Protein AF-A0A1X2G7Y9-F1 (afdb_monomer_lite)

Secondary structure (DSSP, 8-state):
--------------PPP------------SSSPPPPPPHHHHHHHHHHHHTT--HHHHHHTSTT--HHHHHHHHHIIIIIT-----

Sequence (86 aa):
VADILNPSFAPNMLSPPLSPKMDDDKMLHQGKPRSRFSEFEDAIICEGVANGLTWGQISSKLPHRKRATCFNRYRTLQGIRKSRKR

Organism: NCBI:txid101127

InterPro domains:
  IPR001005 SANT/Myb domain [cd00167] (36-77)
  IPR009057 Homedomain-like superfamily [SSF46689] (27-77)

pLDDT: mean 72.85, std 18.85, range [41.94, 95.81]

Structure (mmCIF, N/CA/C/O backbone):
data_AF-A0A1X2G7Y9-F1
#
_entry.id   AF-A0A1X2G7Y9-F1
#
loop_
_atom_site.group_PDB
_atom_site.id
_atom_site.type_symbol
_atom_site.label_atom_id
_atom_site.label_alt_id
_atom_site.label_comp_id
_atom_site.label_asym_id
_atom_site.label_entity_id
_atom_site.label_seq_id
_atom_site.pdbx_PDB_ins_code
_atom_site.Cartn_x
_atom_site.Cartn_y
_atom_site.Cartn_z
_atom_site.occupancy
_atom_site.B_iso_or_equiv
_atom_site.auth_seq_id
_atom_site.auth_comp_id
_atom_site.auth_asym_id
_atom_site.auth_atom_id
_atom_site.pdbx_PDB_model_num
ATOM 1 N N . VAL A 1 1 ? 50.121 -50.391 37.324 1.00 46.44 1 VAL A N 1
ATOM 2 C CA . VAL A 1 1 ? 49.946 -49.462 36.185 1.00 46.44 1 VAL A CA 1
ATOM 3 C C . VAL A 1 1 ? 49.704 -50.322 34.958 1.00 46.44 1 VAL A C 1
ATOM 5 O O . VAL A 1 1 ? 50.450 -51.271 34.775 1.00 46.44 1 VAL A O 1
ATOM 8 N N . ALA A 1 2 ? 48.564 -50.140 34.292 1.00 41.94 2 ALA A N 1
ATOM 9 C CA . ALA A 1 2 ? 48.001 -51.111 33.354 1.00 41.94 2 ALA A CA 1
ATOM 10 C C . ALA A 1 2 ? 48.691 -51.103 31.979 1.00 41.94 2 ALA A C 1
ATOM 12 O O . ALA A 1 2 ? 49.241 -50.093 31.548 1.00 41.94 2 ALA A O 1
ATOM 13 N N . ASP A 1 3 ? 48.630 -52.280 31.371 1.00 48.47 3 ASP A N 1
ATOM 14 C CA . ASP A 1 3 ? 49.201 -52.768 30.121 1.00 48.47 3 ASP A CA 1
ATOM 15 C C . ASP A 1 3 ? 48.490 -52.205 28.862 1.00 48.47 3 ASP A C 1
ATOM 17 O O . ASP A 1 3 ? 47.429 -51.591 28.967 1.00 48.47 3 ASP A O 1
ATOM 21 N N . ILE A 1 4 ? 49.037 -52.543 27.687 1.00 60.34 4 ILE A N 1
ATOM 22 C CA . ILE A 1 4 ? 48.430 -52.517 26.340 1.00 60.34 4 ILE A CA 1
ATOM 23 C C . ILE A 1 4 ? 48.744 -51.286 25.469 1.00 60.34 4 ILE A C 1
ATOM 25 O O . ILE A 1 4 ? 47.981 -50.331 25.318 1.00 60.34 4 ILE A O 1
ATOM 29 N N . LEU A 1 5 ? 49.886 -51.410 24.782 1.00 53.81 5 LEU A N 1
ATOM 30 C CA . LEU A 1 5 ? 50.096 -50.925 23.417 1.00 53.81 5 LEU A CA 1
ATOM 31 C C . LEU A 1 5 ? 48.902 -51.321 22.532 1.00 53.81 5 LEU A C 1
ATOM 33 O O . LEU A 1 5 ? 48.580 -52.501 22.432 1.00 53.81 5 LEU A O 1
ATOM 37 N N . ASN A 1 6 ? 48.284 -50.351 21.858 1.00 62.25 6 ASN A N 1
ATOM 38 C CA . ASN A 1 6 ? 47.208 -50.578 20.894 1.00 62.25 6 ASN A CA 1
ATOM 39 C C . ASN A 1 6 ? 47.759 -50.501 19.455 1.00 62.25 6 ASN A C 1
ATOM 41 O O . ASN A 1 6 ? 48.071 -49.394 19.003 1.00 62.25 6 ASN A O 1
ATOM 45 N N . PRO A 1 7 ? 47.898 -51.624 18.722 1.00 52.50 7 PRO A N 1
ATOM 46 C CA . PRO A 1 7 ? 48.265 -51.605 17.319 1.00 52.50 7 PRO A CA 1
ATOM 47 C C . PRO A 1 7 ? 47.045 -51.777 16.398 1.00 52.50 7 PRO A C 1
ATOM 49 O O . PRO A 1 7 ? 46.336 -52.774 16.458 1.00 52.50 7 PRO A O 1
ATOM 52 N N . SER A 1 8 ? 46.962 -50.864 15.428 1.00 50.66 8 SER A N 1
ATOM 53 C CA . SER A 1 8 ? 46.561 -51.109 14.034 1.00 50.66 8 SER A CA 1
ATOM 54 C C . SER A 1 8 ? 45.081 -51.357 13.671 1.00 50.66 8 SER A C 1
ATOM 56 O O . SER A 1 8 ? 44.282 -51.888 14.429 1.00 50.66 8 SER A O 1
ATOM 58 N N . PHE A 1 9 ? 44.822 -51.044 12.394 1.00 57.41 9 PHE A N 1
ATOM 59 C CA . PHE A 1 9 ? 43.684 -51.357 11.516 1.00 57.41 9 PHE A CA 1
ATOM 60 C C . PHE A 1 9 ? 42.591 -50.281 11.337 1.00 57.41 9 PHE A C 1
ATOM 62 O O . PHE A 1 9 ? 41.712 -50.066 12.160 1.00 57.41 9 PHE A O 1
ATOM 69 N N . ALA A 1 10 ? 42.686 -49.620 10.175 1.00 53.47 10 ALA A N 1
ATOM 70 C CA . ALA A 1 10 ? 41.750 -48.667 9.568 1.00 53.47 10 ALA A CA 1
ATOM 71 C C . ALA A 1 10 ? 40.374 -49.311 9.222 1.00 53.47 10 ALA A C 1
ATOM 73 O O . ALA A 1 10 ? 40.261 -50.534 9.307 1.00 53.47 10 ALA A O 1
ATOM 74 N N . PRO A 1 11 ? 39.338 -48.550 8.785 1.00 50.78 11 PRO A N 1
ATOM 75 C CA . PRO A 1 11 ? 39.324 -48.039 7.409 1.00 50.78 11 PRO A CA 1
ATOM 76 C C . PRO A 1 11 ? 38.719 -46.634 7.196 1.00 50.78 11 PRO A C 1
ATOM 78 O O . PRO A 1 11 ? 37.803 -46.171 7.865 1.00 50.78 11 PRO A O 1
ATOM 81 N N . ASN A 1 12 ? 39.281 -45.996 6.174 1.00 57.50 12 ASN A N 1
ATOM 82 C CA . ASN A 1 12 ? 38.674 -45.144 5.153 1.00 57.50 12 ASN A CA 1
ATOM 83 C C . ASN A 1 12 ? 37.127 -45.029 5.107 1.00 57.50 12 ASN A C 1
ATOM 85 O O . ASN A 1 12 ? 36.430 -46.036 5.061 1.00 57.50 12 ASN A O 1
ATOM 89 N N . MET A 1 13 ? 36.679 -43.792 4.846 1.00 56.59 13 MET A N 1
ATOM 90 C CA . MET A 1 13 ? 35.481 -43.402 4.075 1.00 56.59 13 MET A CA 1
ATOM 91 C C . MET A 1 13 ? 34.106 -43.728 4.661 1.00 56.59 13 MET A C 1
ATOM 93 O O . MET A 1 13 ? 33.697 -44.876 4.672 1.00 56.59 13 MET A O 1
ATOM 97 N N . LEU A 1 14 ? 33.328 -42.682 4.959 1.00 55.00 14 LEU A N 1
ATOM 98 C CA . LEU A 1 14 ? 32.020 -42.427 4.331 1.00 55.00 14 LEU A CA 1
ATOM 99 C C . LEU A 1 14 ? 31.457 -41.111 4.888 1.00 55.00 14 LEU A C 1
ATOM 101 O O . LEU A 1 14 ? 30.943 -41.031 6.000 1.00 55.00 14 LEU A O 1
ATOM 105 N N . SER A 1 15 ? 31.602 -40.054 4.093 1.00 59.41 15 SER A N 1
ATOM 106 C CA . SER A 1 15 ? 30.905 -38.778 4.248 1.00 59.41 15 SER A CA 1
ATOM 107 C C . SER A 1 15 ? 29.392 -39.009 4.388 1.00 59.41 15 SER A C 1
ATOM 109 O O . SER A 1 15 ? 28.861 -39.858 3.667 1.00 59.41 15 SER A O 1
ATOM 111 N N . PRO A 1 16 ? 28.658 -38.243 5.214 1.00 68.12 16 PRO A N 1
ATOM 112 C CA . PRO A 1 16 ? 27.201 -38.242 5.145 1.00 68.12 16 PRO A CA 1
ATOM 113 C C . PRO A 1 16 ? 26.749 -37.760 3.755 1.00 68.12 16 PRO A C 1
ATOM 115 O O . PRO A 1 16 ? 27.175 -36.680 3.328 1.00 68.12 16 PRO A O 1
ATOM 118 N N . PRO A 1 17 ? 25.910 -38.517 3.028 1.00 59.88 17 PRO A N 1
ATOM 119 C CA . PRO A 1 17 ? 25.311 -38.046 1.796 1.00 59.88 17 PRO A CA 1
ATOM 120 C C . PRO A 1 17 ? 24.007 -37.280 2.075 1.00 59.88 17 PRO A C 1
ATOM 122 O O . PRO A 1 17 ? 23.351 -37.463 3.097 1.00 59.88 17 PRO A O 1
ATOM 125 N N . LEU A 1 18 ? 23.625 -36.494 1.067 1.00 48.72 18 LEU A N 1
ATOM 126 C CA . LEU A 1 18 ? 22.338 -35.830 0.830 1.00 48.72 18 LEU A CA 1
ATOM 127 C C . LEU A 1 18 ? 22.074 -34.481 1.524 1.00 48.72 18 LEU A C 1
ATOM 129 O O . LEU A 1 18 ? 21.571 -34.358 2.635 1.00 48.72 18 LEU A O 1
ATOM 133 N N . 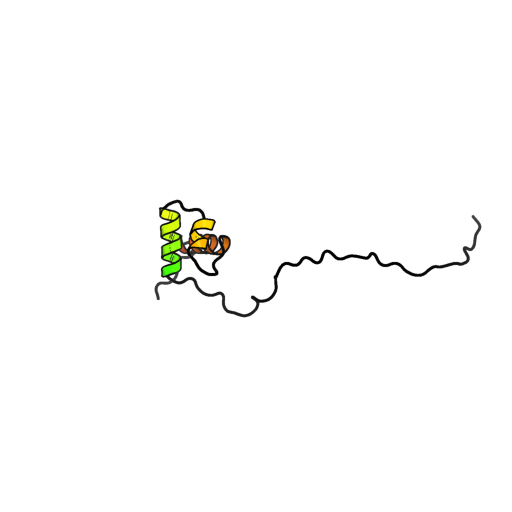SER A 1 19 ? 22.320 -33.454 0.710 1.00 56.62 19 SER A N 1
ATOM 134 C CA . SER A 1 19 ? 21.600 -32.186 0.615 1.00 56.62 19 SER A CA 1
ATOM 135 C C . SER A 1 19 ? 20.150 -32.207 1.125 1.00 56.62 19 SER A C 1
ATOM 137 O O . SER A 1 19 ? 19.362 -33.051 0.704 1.00 56.62 19 SER A O 1
ATOM 139 N N . PRO A 1 20 ? 19.720 -31.100 1.743 1.00 60.22 20 PRO A N 1
ATOM 140 C CA . PRO A 1 20 ? 18.546 -30.400 1.250 1.00 60.22 20 PRO A CA 1
ATOM 141 C C . PRO A 1 20 ? 19.013 -29.426 0.172 1.00 60.22 20 PRO A C 1
ATOM 143 O O . PRO A 1 20 ? 19.646 -28.411 0.463 1.00 60.22 20 PRO A O 1
ATOM 146 N N . LYS A 1 21 ? 18.726 -29.741 -1.095 1.00 54.19 21 LYS A N 1
ATOM 147 C CA . LYS A 1 21 ? 18.609 -28.694 -2.105 1.00 54.19 21 LYS A CA 1
ATOM 148 C C . LYS A 1 21 ? 17.395 -27.879 -1.676 1.00 54.19 21 LYS A C 1
ATOM 150 O O . LYS A 1 21 ? 16.262 -28.274 -1.919 1.00 54.19 21 LYS A O 1
ATOM 155 N N . MET A 1 22 ? 17.626 -26.811 -0.921 1.00 52.97 22 MET A N 1
ATOM 156 C CA . MET A 1 22 ? 16.630 -25.759 -0.830 1.00 52.97 22 MET A CA 1
ATOM 157 C C . MET A 1 22 ? 16.725 -24.979 -2.132 1.00 52.97 22 MET A C 1
ATOM 159 O O . MET A 1 22 ? 17.506 -24.040 -2.266 1.00 52.97 22 MET A O 1
ATOM 163 N N . ASP A 1 23 ? 15.964 -25.453 -3.111 1.00 54.41 23 ASP A N 1
ATOM 164 C CA . ASP A 1 23 ? 15.464 -24.648 -4.208 1.00 54.41 23 ASP A CA 1
ATOM 165 C C . ASP A 1 23 ? 14.606 -23.524 -3.610 1.00 54.41 23 ASP A C 1
ATOM 167 O O . ASP A 1 23 ? 13.425 -23.710 -3.339 1.00 54.41 23 ASP A O 1
ATOM 171 N N . ASP A 1 24 ? 15.204 -22.364 -3.346 1.00 54.34 24 ASP A N 1
ATOM 172 C CA . ASP A 1 24 ? 14.457 -21.107 -3.261 1.00 54.34 24 ASP A CA 1
ATOM 173 C C . ASP A 1 24 ? 15.382 -19.951 -3.663 1.00 54.34 24 ASP A C 1
ATOM 175 O O . ASP A 1 24 ? 16.133 -19.403 -2.857 1.00 54.34 24 ASP A O 1
ATOM 179 N N . ASP A 1 25 ? 15.414 -19.702 -4.973 1.00 51.97 25 ASP A N 1
ATOM 180 C CA . ASP A 1 25 ? 15.534 -18.423 -5.694 1.00 51.97 25 ASP A CA 1
ATOM 181 C C . ASP A 1 25 ? 15.931 -17.157 -4.894 1.00 51.97 25 ASP A C 1
ATOM 183 O O . ASP A 1 25 ? 15.290 -16.106 -4.950 1.00 51.97 25 ASP A O 1
ATOM 187 N N . LYS A 1 26 ? 17.023 -17.206 -4.127 1.00 50.75 26 LYS A N 1
ATOM 188 C CA . LYS A 1 26 ? 17.522 -16.057 -3.357 1.00 50.75 26 LYS A CA 1
ATOM 189 C C . LYS A 1 26 ? 18.793 -15.470 -3.957 1.00 50.75 26 LYS A C 1
ATOM 191 O O . LYS A 1 26 ? 19.708 -15.079 -3.236 1.00 50.75 26 LYS A O 1
ATOM 196 N N . MET A 1 27 ? 18.851 -15.363 -5.281 1.00 55.72 27 MET A N 1
ATOM 197 C CA . MET A 1 27 ? 19.911 -14.637 -5.977 1.00 55.72 27 MET A CA 1
ATOM 198 C C . MET A 1 27 ? 19.338 -13.485 -6.807 1.00 55.72 27 MET A C 1
ATOM 200 O O . MET A 1 27 ? 18.358 -13.640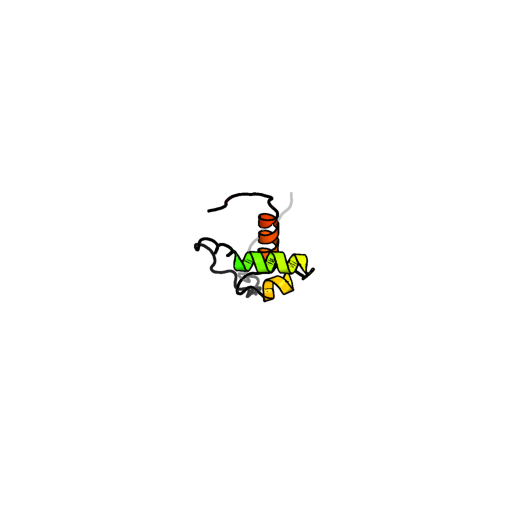 -7.517 1.00 55.72 27 MET A O 1
ATOM 204 N N . LEU A 1 28 ? 20.024 -12.336 -6.731 1.00 52.69 28 LEU A N 1
ATOM 205 C CA . LEU A 1 28 ? 19.908 -11.139 -7.587 1.00 52.69 28 LEU A CA 1
ATOM 206 C C . LEU A 1 28 ? 18.995 -9.984 -7.151 1.00 52.69 28 LEU A C 1
ATOM 208 O O . LEU A 1 28 ? 18.235 -9.462 -7.956 1.00 52.69 28 LEU A O 1
ATOM 212 N N . HIS A 1 29 ? 19.205 -9.417 -5.958 1.00 54.97 29 HIS A N 1
ATOM 213 C CA . HIS A 1 29 ? 18.923 -7.978 -5.764 1.00 54.97 29 HIS A CA 1
ATOM 214 C C . HIS A 1 29 ? 20.023 -7.240 -4.982 1.00 54.97 29 HIS A C 1
ATOM 216 O O . HIS A 1 29 ? 19.748 -6.313 -4.223 1.00 54.97 29 HIS A O 1
ATOM 222 N N . GLN A 1 30 ? 21.286 -7.623 -5.176 1.00 54.56 30 GLN A N 1
ATOM 223 C CA . GLN A 1 30 ? 22.425 -6.789 -4.786 1.00 54.56 30 GLN A CA 1
ATOM 224 C C . GLN A 1 30 ? 22.772 -5.873 -5.971 1.00 54.56 30 GLN A C 1
ATOM 226 O O . GLN A 1 30 ? 23.140 -6.355 -7.037 1.00 54.56 30 GLN A O 1
ATOM 231 N N . GLY A 1 31 ? 22.578 -4.559 -5.810 1.00 49.75 31 GLY A N 1
ATOM 232 C CA . GLY A 1 31 ? 23.187 -3.544 -6.684 1.00 49.75 31 GLY A CA 1
ATOM 233 C C . GLY A 1 31 ? 22.262 -2.571 -7.425 1.00 49.75 31 GLY A C 1
ATOM 234 O O . GLY A 1 31 ? 22.754 -1.551 -7.893 1.00 49.75 31 GLY A O 1
ATOM 235 N N . LYS A 1 32 ? 20.940 -2.793 -7.508 1.00 47.47 32 LYS A N 1
ATOM 236 C CA . LYS A 1 32 ? 20.028 -1.754 -8.034 1.00 47.47 32 LYS A CA 1
ATOM 237 C C . LYS A 1 32 ? 19.556 -0.853 -6.887 1.00 47.47 32 LYS A C 1
ATOM 239 O O . LYS A 1 32 ? 19.121 -1.396 -5.865 1.00 47.47 32 LYS A O 1
ATOM 244 N N . PRO A 1 33 ? 19.602 0.491 -7.010 1.00 57.62 33 PRO A N 1
ATOM 245 C CA . PRO A 1 33 ? 18.961 1.356 -6.026 1.00 57.62 33 PRO A CA 1
ATOM 246 C C . PRO A 1 33 ? 17.504 0.910 -5.895 1.00 57.62 33 PRO A C 1
ATOM 248 O O . PRO A 1 33 ? 16.825 0.720 -6.904 1.00 57.62 33 PRO A O 1
ATOM 251 N N . ARG A 1 34 ? 17.047 0.651 -4.660 1.00 60.53 34 ARG A N 1
ATOM 252 C CA . ARG A 1 34 ? 15.684 0.160 -4.401 1.00 60.53 34 ARG A CA 1
ATOM 253 C C . ARG A 1 34 ? 14.709 1.053 -5.169 1.00 60.53 34 ARG A C 1
ATOM 255 O O . ARG A 1 34 ? 14.692 2.258 -4.917 1.00 60.53 34 ARG A O 1
ATOM 262 N N . SER A 1 35 ? 13.937 0.476 -6.095 1.00 68.31 35 SER A N 1
ATOM 263 C CA . SER A 1 35 ? 12.928 1.222 -6.853 1.00 68.31 35 SER A CA 1
ATOM 264 C C . SER A 1 35 ? 12.056 2.008 -5.872 1.00 68.31 35 SER A C 1
ATOM 266 O O . SER A 1 35 ? 11.438 1.410 -4.979 1.00 68.31 35 SER A O 1
ATOM 268 N N . ARG A 1 36 ? 12.076 3.344 -5.985 1.00 79.81 36 ARG A N 1
ATOM 269 C CA . ARG A 1 36 ? 11.285 4.240 -5.131 1.00 79.81 36 ARG A CA 1
ATOM 270 C C . ARG A 1 36 ? 9.806 3.969 -5.394 1.00 79.81 36 ARG A C 1
ATOM 272 O O . ARG A 1 36 ? 9.433 3.661 -6.519 1.00 79.81 36 ARG A O 1
ATOM 279 N N . PHE A 1 37 ? 8.990 4.051 -4.349 1.00 84.62 37 PHE A N 1
ATOM 280 C CA . PHE A 1 37 ? 7.540 4.051 -4.521 1.00 84.62 37 PHE A CA 1
ATOM 281 C C . PHE A 1 37 ? 7.122 5.315 -5.270 1.00 84.62 37 PHE A C 1
ATOM 283 O O . PHE A 1 37 ? 7.601 6.404 -4.939 1.00 84.62 37 PHE A O 1
ATOM 290 N N . SER A 1 38 ? 6.273 5.144 -6.278 1.00 88.31 38 SER A N 1
ATOM 291 C CA . SER A 1 38 ? 5.604 6.239 -6.977 1.00 88.31 38 SER A CA 1
ATOM 292 C C . SER A 1 38 ? 4.413 6.759 -6.167 1.00 88.31 38 SER A C 1
ATOM 294 O O . SER A 1 38 ? 3.844 6.035 -5.352 1.00 88.31 38 SER A O 1
ATOM 296 N N . GLU A 1 39 ? 3.992 7.993 -6.439 1.00 86.62 39 GLU A N 1
ATOM 297 C CA . GLU A 1 39 ? 2.799 8.606 -5.838 1.00 86.62 39 GLU A CA 1
ATOM 298 C C . GLU A 1 39 ? 1.531 7.787 -6.119 1.00 86.62 39 GLU A C 1
ATOM 300 O O . GLU A 1 39 ? 0.673 7.653 -5.252 1.00 86.62 39 GLU A O 1
ATOM 305 N N . PHE A 1 40 ? 1.448 7.159 -7.296 1.00 90.00 40 PHE A N 1
ATOM 306 C CA . PHE A 1 40 ? 0.358 6.242 -7.636 1.00 90.00 40 PHE A CA 1
ATOM 307 C C . PHE A 1 40 ? 0.336 5.001 -6.732 1.00 90.00 40 PHE A C 1
ATOM 309 O O . PHE A 1 40 ? -0.716 4.591 -6.246 1.00 90.00 40 PHE A O 1
ATOM 316 N N . GLU A 1 41 ? 1.506 4.414 -6.464 1.00 91.44 41 GLU A N 1
ATOM 317 C CA . GLU A 1 41 ? 1.607 3.257 -5.571 1.00 91.44 41 GLU A CA 1
ATOM 318 C C . GLU A 1 41 ? 1.243 3.648 -4.131 1.00 91.44 41 GLU A C 1
ATOM 320 O O . GLU A 1 41 ? 0.580 2.888 -3.427 1.00 91.44 41 GLU A O 1
ATOM 325 N N . ASP A 1 42 ? 1.635 4.850 -3.704 1.00 92.12 42 ASP A N 1
ATOM 326 C CA . ASP A 1 42 ? 1.272 5.396 -2.397 1.00 92.12 42 ASP A CA 1
ATOM 327 C C . ASP A 1 42 ? -0.234 5.642 -2.275 1.00 92.12 42 ASP A C 1
ATOM 329 O O . ASP A 1 42 ? -0.813 5.330 -1.234 1.00 92.12 42 ASP A O 1
ATOM 333 N N . ALA A 1 43 ? -0.878 6.141 -3.334 1.00 92.94 43 ALA A N 1
ATOM 334 C CA . ALA A 1 43 ? -2.325 6.317 -3.382 1.00 92.94 43 ALA A CA 1
ATOM 335 C C . ALA A 1 43 ? -3.049 4.977 -3.203 1.00 92.94 43 ALA A C 1
ATOM 337 O O . ALA A 1 43 ? -3.922 4.883 -2.346 1.00 92.94 43 ALA A O 1
ATOM 338 N N . ILE A 1 44 ? -2.620 3.923 -3.909 1.00 94.31 44 ILE A N 1
ATOM 339 C CA . ILE A 1 44 ? -3.180 2.567 -3.762 1.00 94.31 44 ILE A CA 1
ATOM 340 C C . ILE A 1 44 ? -3.009 2.043 -2.332 1.00 94.31 44 ILE A C 1
ATOM 342 O O . ILE A 1 44 ? -3.915 1.412 -1.787 1.00 94.31 44 ILE A O 1
ATOM 346 N N . ILE A 1 45 ? -1.853 2.282 -1.709 1.00 93.75 45 ILE A N 1
ATOM 347 C CA . ILE A 1 45 ? -1.597 1.852 -0.331 1.00 93.75 45 ILE A CA 1
ATOM 348 C C . ILE A 1 45 ? -2.509 2.601 0.646 1.00 93.75 45 ILE A C 1
ATOM 350 O O . ILE A 1 45 ? -3.139 1.968 1.490 1.00 93.75 45 ILE A O 1
ATOM 354 N N . CYS A 1 46 ? -2.593 3.928 0.540 1.00 93.56 46 CYS A N 1
ATOM 355 C CA . CYS A 1 46 ? -3.431 4.755 1.407 1.00 93.56 46 CYS A CA 1
ATOM 356 C C . CYS A 1 46 ? -4.920 4.441 1.231 1.00 93.56 46 CYS A C 1
ATOM 358 O O . CYS A 1 46 ? -5.620 4.235 2.220 1.00 93.56 46 CYS A O 1
ATOM 360 N N . GLU A 1 47 ? -5.389 4.353 -0.012 1.00 95.06 47 GLU A N 1
ATOM 361 C CA . GLU A 1 47 ? -6.761 3.977 -0.351 1.00 95.06 47 GLU A CA 1
ATOM 362 C C . GLU A 1 47 ? -7.077 2.566 0.149 1.00 95.06 47 GLU A C 1
ATOM 364 O O . GLU A 1 47 ? -8.130 2.330 0.737 1.00 95.06 47 GLU A O 1
ATOM 369 N N . GLY A 1 48 ? -6.162 1.615 -0.041 1.00 95.38 48 GLY A N 1
ATOM 370 C CA . GLY A 1 48 ? -6.339 0.248 0.425 1.00 95.38 48 GLY A CA 1
ATOM 371 C C . GLY A 1 48 ? -6.495 0.162 1.940 1.00 95.38 48 GLY A C 1
ATOM 372 O O . GLY A 1 48 ? -7.379 -0.547 2.416 1.00 95.38 48 GLY A O 1
ATOM 373 N N . VAL A 1 49 ? -5.698 0.921 2.697 1.00 94.38 49 VAL A N 1
ATOM 374 C CA . VAL A 1 49 ? -5.835 0.988 4.159 1.00 94.38 49 VAL A CA 1
ATOM 375 C C . VAL A 1 49 ? -7.126 1.694 4.574 1.00 94.38 49 VAL A C 1
ATOM 377 O O . VAL A 1 49 ? -7.804 1.209 5.475 1.00 94.38 49 VAL A O 1
ATOM 380 N N . ALA A 1 50 ? -7.504 2.789 3.907 1.00 93.75 50 ALA A N 1
ATOM 381 C CA . ALA A 1 50 ? -8.754 3.501 4.181 1.00 93.75 50 ALA A CA 1
ATOM 382 C C . ALA A 1 50 ? -9.995 2.621 3.940 1.00 93.75 50 ALA A C 1
ATOM 384 O O . ALA A 1 50 ? -10.959 2.697 4.694 1.00 93.75 50 ALA A O 1
ATOM 385 N N . ASN A 1 51 ? -9.938 1.736 2.942 1.00 95.25 51 ASN A N 1
ATOM 386 C CA . ASN A 1 51 ? -10.976 0.747 2.646 1.00 95.25 51 ASN A CA 1
ATOM 387 C C . ASN A 1 51 ? -10.890 -0.530 3.509 1.00 95.25 51 ASN A C 1
ATOM 389 O O . ASN A 1 51 ? -11.654 -1.467 3.288 1.00 95.25 51 ASN A O 1
ATOM 393 N N . GLY A 1 52 ? -9.948 -0.615 4.456 1.00 95.25 52 GLY A N 1
ATOM 394 C CA . GLY A 1 52 ? -9.782 -1.787 5.323 1.00 95.25 52 GLY A CA 1
ATOM 395 C C . GLY A 1 52 ? -9.266 -3.046 4.613 1.00 95.25 52 GLY A C 1
ATOM 396 O O . GLY A 1 52 ? -9.462 -4.154 5.111 1.00 95.25 52 GLY A O 1
ATOM 397 N N . LEU A 1 53 ? -8.609 -2.912 3.456 1.00 95.44 53 LEU A N 1
ATOM 398 C CA . LEU A 1 53 ? -8.031 -4.046 2.734 1.00 95.44 53 LEU A CA 1
ATOM 399 C C . LEU A 1 53 ? -6.820 -4.624 3.472 1.00 95.44 53 LEU A C 1
ATOM 401 O O . LEU A 1 53 ? -6.012 -3.919 4.079 1.00 95.44 53 LEU A O 1
ATOM 405 N N . THR A 1 54 ? -6.634 -5.936 3.342 1.00 95.81 54 THR A N 1
ATOM 406 C CA . THR A 1 54 ? -5.427 -6.604 3.835 1.00 95.81 54 THR A CA 1
ATOM 407 C C . THR A 1 54 ? -4.210 -6.242 2.981 1.00 95.81 54 THR A C 1
ATOM 409 O O . THR A 1 54 ? -4.304 -6.007 1.775 1.00 95.81 54 THR A O 1
ATOM 412 N N . TRP A 1 55 ? -3.012 -6.295 3.569 1.00 93.88 55 TRP A N 1
ATOM 413 C CA . TRP A 1 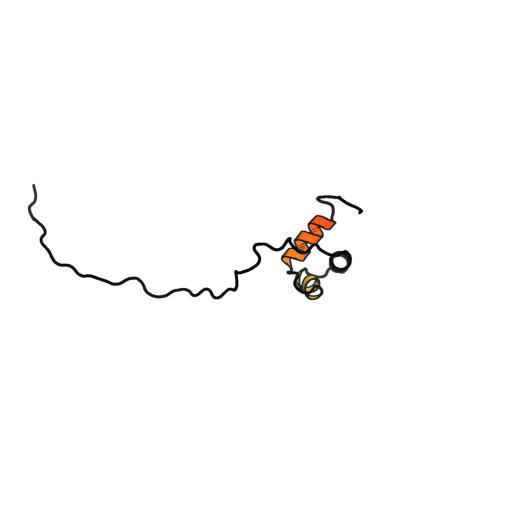55 ? -1.761 -6.033 2.844 1.00 93.88 55 TRP A CA 1
ATOM 414 C C . TRP A 1 55 ? -1.541 -6.946 1.634 1.00 93.88 55 TRP A C 1
ATOM 416 O O . TRP A 1 55 ? -0.882 -6.536 0.682 1.00 93.88 55 TRP A O 1
ATOM 426 N N . GLY A 1 56 ? -2.080 -8.171 1.671 1.00 94.81 56 GLY A N 1
ATOM 427 C CA . GLY A 1 56 ? -2.064 -9.090 0.534 1.00 94.81 56 GLY A CA 1
ATOM 428 C C . GLY A 1 56 ? -2.848 -8.523 -0.647 1.00 94.81 56 GLY A C 1
ATOM 429 O O . GLY A 1 56 ? -2.285 -8.371 -1.727 1.00 94.81 56 GLY A O 1
ATOM 430 N N . GLN A 1 57 ? -4.094 -8.108 -0.410 1.00 94.75 57 GLN A N 1
ATOM 431 C CA . GLN A 1 57 ? -4.961 -7.503 -1.428 1.00 94.75 57 GLN A CA 1
ATOM 432 C C . GLN A 1 57 ? -4.374 -6.205 -1.991 1.00 94.75 57 GLN A C 1
ATOM 434 O O . GLN A 1 57 ? -4.408 -5.989 -3.199 1.00 94.75 57 GLN A O 1
ATOM 439 N N . ILE A 1 58 ? -3.785 -5.365 -1.135 1.00 94.75 58 ILE A N 1
ATOM 440 C CA . ILE A 1 58 ? -3.097 -4.140 -1.569 1.00 94.75 58 ILE A CA 1
ATOM 441 C C . ILE A 1 58 ? -1.900 -4.492 -2.462 1.00 94.75 58 ILE A C 1
ATOM 443 O O . ILE A 1 58 ? -1.738 -3.911 -3.531 1.00 94.75 58 ILE A O 1
ATOM 447 N N . SER A 1 59 ? -1.086 -5.481 -2.073 1.00 93.81 59 SER A N 1
ATOM 448 C CA . SER A 1 59 ? 0.057 -5.912 -2.886 1.00 93.81 59 SER A CA 1
ATOM 449 C C . SER A 1 59 ? -0.343 -6.546 -4.217 1.00 93.81 59 SER A C 1
ATO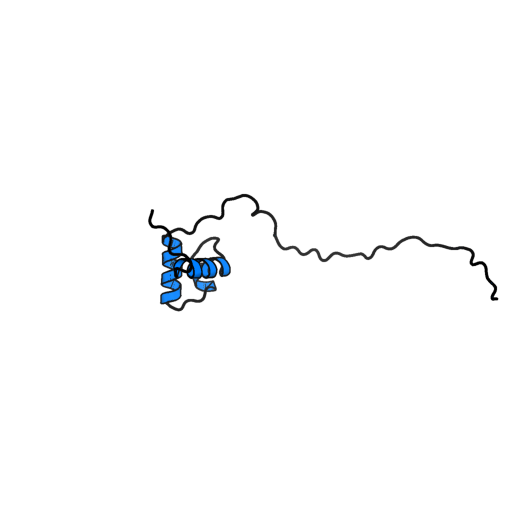M 451 O O . SER A 1 59 ? 0.364 -6.363 -5.198 1.00 93.81 59 SER A O 1
ATOM 453 N N . SER A 1 60 ? -1.496 -7.217 -4.295 1.00 92.94 60 SER A N 1
ATOM 454 C CA . SER A 1 60 ? -2.014 -7.758 -5.557 1.00 92.94 60 SER A CA 1
ATOM 455 C C . SER A 1 60 ? -2.326 -6.671 -6.589 1.00 92.94 60 SER A C 1
ATOM 457 O O . SER A 1 60 ? -2.297 -6.952 -7.782 1.00 92.94 60 SER A O 1
ATOM 459 N N . LYS A 1 61 ? -2.590 -5.431 -6.152 1.00 90.56 61 LYS A N 1
ATOM 460 C CA . LYS A 1 61 ? -2.801 -4.279 -7.042 1.00 90.56 61 LYS A CA 1
ATOM 461 C C . LYS A 1 61 ? -1.495 -3.656 -7.556 1.00 90.56 61 LYS A C 1
ATOM 463 O O . LYS A 1 61 ? -1.542 -2.821 -8.453 1.00 90.56 61 LYS A O 1
ATOM 468 N N . LEU A 1 62 ? -0.342 -4.025 -6.991 1.00 87.94 62 LEU A N 1
ATOM 469 C CA . LEU A 1 62 ? 0.954 -3.418 -7.289 1.00 87.94 62 LEU A CA 1
ATOM 470 C C . LEU A 1 62 ? 1.912 -4.450 -7.905 1.00 87.94 62 LEU A C 1
ATOM 472 O O . LEU A 1 62 ? 2.368 -5.359 -7.204 1.00 87.94 62 LEU A O 1
ATOM 476 N N . PRO A 1 63 ? 2.291 -4.316 -9.189 1.00 83.44 63 PRO A N 1
ATOM 477 C CA . PRO A 1 63 ? 3.221 -5.253 -9.801 1.00 83.44 63 PRO A CA 1
ATOM 478 C C . PRO A 1 63 ? 4.579 -5.191 -9.087 1.00 83.44 63 PRO A C 1
ATOM 480 O O . PRO A 1 63 ? 5.109 -4.120 -8.797 1.00 83.44 63 PRO A O 1
ATOM 483 N N . HIS A 1 64 ? 5.148 -6.358 -8.783 1.00 83.75 64 HIS A N 1
ATOM 484 C CA . HIS A 1 64 ? 6.461 -6.514 -8.137 1.00 83.75 64 HIS A CA 1
ATOM 485 C C . HIS A 1 64 ? 6.603 -5.934 -6.714 1.00 83.75 64 HIS A C 1
ATOM 487 O O . HIS A 1 64 ? 7.714 -5.902 -6.173 1.00 83.75 64 HIS A O 1
ATOM 493 N N . ARG A 1 65 ? 5.516 -5.518 -6.051 1.00 86.38 65 ARG A N 1
ATOM 494 C CA . ARG A 1 65 ? 5.561 -5.089 -4.645 1.00 86.38 65 ARG A CA 1
ATOM 495 C C . ARG A 1 65 ? 5.001 -6.182 -3.748 1.00 86.38 65 ARG A C 1
ATOM 497 O O . ARG A 1 65 ? 3.853 -6.581 -3.865 1.00 86.38 65 ARG A O 1
ATOM 504 N N . LYS A 1 66 ? 5.814 -6.669 -2.808 1.00 90.50 66 LYS A N 1
ATOM 505 C CA . LYS A 1 66 ? 5.385 -7.693 -1.842 1.00 90.50 66 LYS A CA 1
ATOM 506 C C . LYS A 1 66 ? 4.561 -7.055 -0.715 1.00 90.50 66 LYS A C 1
ATOM 508 O O . LYS A 1 66 ? 4.777 -5.890 -0.369 1.00 90.50 66 LYS A O 1
ATOM 513 N N . ARG A 1 67 ? 3.694 -7.841 -0.060 1.00 92.69 67 ARG A N 1
ATOM 514 C CA . ARG A 1 67 ? 2.884 -7.410 1.106 1.00 92.69 67 A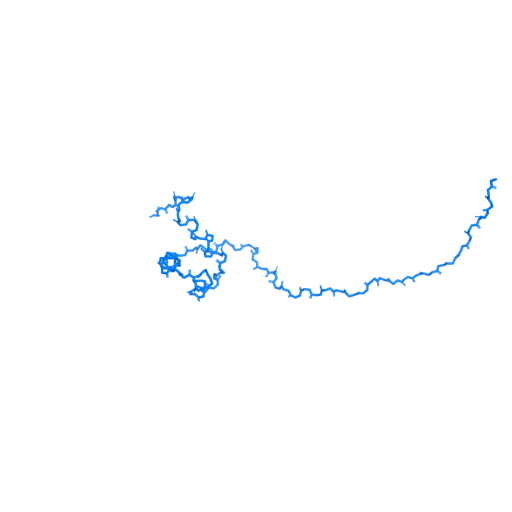RG A CA 1
ATOM 515 C C . ARG A 1 67 ? 3.701 -6.662 2.171 1.00 92.69 67 ARG A C 1
ATOM 517 O O . ARG A 1 67 ? 3.301 -5.603 2.644 1.00 92.69 67 ARG A O 1
ATOM 524 N N . ALA A 1 68 ? 4.893 -7.175 2.491 1.00 91.81 68 ALA A N 1
ATOM 525 C CA . ALA A 1 68 ? 5.789 -6.590 3.489 1.00 91.81 68 ALA A CA 1
ATOM 526 C C . ALA A 1 68 ? 6.325 -5.217 3.050 1.00 91.81 68 ALA A C 1
ATOM 528 O O . ALA A 1 68 ? 6.494 -4.315 3.868 1.00 91.81 68 ALA A O 1
ATOM 529 N N . THR A 1 69 ? 6.561 -5.038 1.749 1.00 91.31 69 THR A N 1
ATOM 530 C CA . THR A 1 69 ? 7.009 -3.770 1.171 1.00 91.31 69 THR A CA 1
ATOM 531 C C . THR A 1 69 ? 5.921 -2.700 1.293 1.00 91.31 69 THR A C 1
ATOM 533 O O . THR A 1 69 ? 6.233 -1.576 1.678 1.00 91.31 69 THR A O 1
ATOM 536 N N . CYS A 1 70 ? 4.657 -3.060 1.044 1.00 92.31 70 CYS A N 1
ATOM 537 C CA . CYS A 1 70 ? 3.509 -2.153 1.163 1.00 92.31 70 CYS A CA 1
ATOM 538 C C . CYS A 1 70 ? 3.301 -1.685 2.611 1.00 92.31 70 CYS A C 1
ATOM 540 O O . CYS A 1 70 ? 3.168 -0.489 2.858 1.00 92.31 70 CYS A O 1
ATOM 542 N N . PHE A 1 71 ? 3.382 -2.604 3.581 1.00 91.50 71 PHE A N 1
ATOM 543 C CA . PHE A 1 71 ? 3.305 -2.266 5.007 1.00 91.50 71 PHE A CA 1
ATOM 544 C C . PHE A 1 71 ? 4.418 -1.296 5.441 1.00 91.50 71 PHE A C 1
ATOM 546 O O . PHE A 1 71 ? 4.154 -0.261 6.055 1.00 91.50 71 PHE A O 1
ATOM 553 N N . ASN A 1 72 ? 5.671 -1.590 5.078 1.00 91.94 72 ASN A N 1
ATOM 554 C CA . ASN A 1 72 ? 6.810 -0.719 5.390 1.00 91.94 72 ASN A CA 1
ATOM 555 C C . ASN A 1 72 ? 6.671 0.667 4.745 1.00 91.94 72 ASN A C 1
ATOM 557 O O . ASN A 1 72 ? 7.030 1.683 5.353 1.00 91.94 72 ASN A O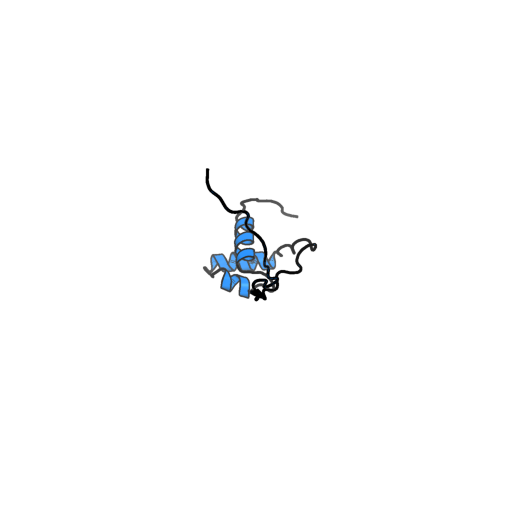 1
ATOM 561 N N . ARG A 1 73 ? 6.127 0.722 3.523 1.00 90.56 73 ARG A N 1
ATOM 562 C CA . ARG A 1 73 ? 5.851 1.986 2.846 1.00 90.56 73 ARG A CA 1
ATOM 563 C C . ARG A 1 73 ? 4.774 2.776 3.575 1.00 90.56 73 ARG A C 1
ATOM 565 O O . ARG A 1 73 ? 5.024 3.938 3.881 1.00 90.56 73 ARG A O 1
ATOM 572 N N . TYR A 1 74 ? 3.660 2.145 3.941 1.00 91.31 74 TYR A N 1
ATOM 573 C CA . TYR A 1 74 ? 2.597 2.791 4.708 1.00 91.31 74 TYR A CA 1
ATOM 574 C C . TYR A 1 74 ? 3.122 3.395 6.016 1.00 91.31 74 TYR A C 1
ATOM 576 O O . TYR A 1 74 ? 2.894 4.570 6.281 1.00 91.31 74 TYR A O 1
ATOM 584 N N . ARG A 1 75 ? 3.943 2.663 6.783 1.00 89.50 75 ARG A N 1
ATOM 585 C CA . ARG A 1 75 ? 4.593 3.204 7.996 1.00 89.50 75 ARG A CA 1
ATOM 586 C C . ARG A 1 75 ? 5.445 4.447 7.730 1.00 89.50 75 ARG A C 1
ATOM 588 O O . ARG A 1 75 ? 5.520 5.337 8.573 1.00 89.50 75 ARG A O 1
ATOM 595 N N . THR A 1 76 ? 6.094 4.504 6.569 1.00 86.50 76 THR A N 1
ATOM 596 C CA . THR A 1 76 ? 6.881 5.671 6.152 1.00 86.50 76 THR A CA 1
ATOM 597 C C . THR A 1 76 ? 5.967 6.845 5.774 1.00 86.50 76 THR A C 1
ATOM 599 O O . THR A 1 76 ? 6.249 7.975 6.168 1.00 86.50 76 THR A O 1
ATOM 602 N N . LEU A 1 77 ? 4.858 6.576 5.068 1.00 84.81 77 LEU A N 1
ATOM 603 C CA . LEU A 1 77 ? 3.846 7.565 4.662 1.00 84.81 77 LEU A CA 1
ATOM 604 C C . LEU A 1 77 ? 3.113 8.191 5.853 1.00 84.81 77 LEU A C 1
ATOM 606 O O . LEU A 1 77 ? 2.871 9.393 5.848 1.00 84.81 77 LEU A O 1
ATOM 610 N N . GLN A 1 78 ? 2.850 7.413 6.907 1.00 84.81 78 GLN A N 1
ATOM 611 C CA . GLN A 1 78 ? 2.253 7.893 8.161 1.00 84.81 78 GLN A CA 1
ATOM 612 C C . GLN A 1 78 ? 3.143 8.890 8.931 1.00 84.81 78 GLN A C 1
ATOM 614 O O . GLN A 1 78 ? 2.770 9.370 9.997 1.00 84.81 78 GLN A O 1
ATOM 619 N N . GLY A 1 79 ? 4.314 9.255 8.400 1.00 68.44 79 GLY A N 1
ATOM 620 C CA . GLY A 1 79 ? 5.076 10.387 8.913 1.00 68.44 79 GLY A CA 1
ATOM 621 C C . GLY A 1 79 ? 6.036 10.051 10.047 1.00 68.44 79 GLY A C 1
ATOM 622 O O . GLY A 1 79 ? 6.532 10.976 10.683 1.00 68.44 79 GLY A O 1
ATOM 623 N N . ILE A 1 80 ? 6.419 8.776 10.224 1.00 60.34 80 ILE A N 1
ATOM 624 C CA . ILE A 1 80 ? 7.591 8.422 11.051 1.00 60.34 80 ILE A CA 1
ATOM 625 C C . ILE A 1 80 ? 8.859 9.123 10.515 1.00 60.34 80 ILE A C 1
ATOM 627 O O . ILE A 1 80 ? 9.798 9.347 11.271 1.00 60.34 80 ILE A O 1
ATOM 631 N N . ARG A 1 81 ? 8.859 9.592 9.251 1.00 52.41 81 ARG A N 1
ATOM 632 C CA . ARG A 1 81 ? 9.685 10.724 8.789 1.00 52.41 81 ARG A CA 1
ATOM 633 C C . ARG A 1 81 ? 8.916 11.558 7.754 1.00 52.41 81 ARG A C 1
ATOM 635 O O . ARG A 1 81 ? 8.889 11.209 6.577 1.00 52.41 81 ARG A O 1
ATOM 642 N N . LYS A 1 82 ? 8.317 12.682 8.166 1.00 53.59 82 LYS A N 1
ATOM 643 C CA . LYS A 1 82 ? 7.868 13.735 7.236 1.00 53.59 82 LYS A CA 1
ATOM 644 C C . LYS A 1 82 ? 9.090 14.401 6.582 1.00 53.59 82 LYS A C 1
ATOM 646 O O . LYS A 1 82 ? 9.709 15.282 7.161 1.00 53.59 82 LYS A O 1
ATOM 651 N N . SER A 1 83 ? 9.468 13.969 5.384 1.00 52.09 83 SER A N 1
ATOM 652 C CA . SER A 1 83 ? 10.320 14.715 4.440 1.00 52.09 83 SER A CA 1
ATOM 653 C C . SER A 1 83 ? 10.184 13.998 3.092 1.00 52.09 83 SER A C 1
ATOM 655 O O . SER A 1 83 ? 10.312 12.781 3.045 1.00 52.09 83 SER A O 1
ATOM 657 N N . ARG A 1 84 ? 9.897 14.622 1.954 1.00 50.28 84 ARG A N 1
ATOM 658 C CA . ARG A 1 84 ? 10.200 15.973 1.491 1.00 50.28 84 ARG A CA 1
ATOM 659 C C . ARG A 1 84 ? 9.290 16.217 0.277 1.00 50.28 84 ARG A C 1
ATOM 661 O O . ARG A 1 84 ? 9.273 15.370 -0.616 1.00 50.28 84 ARG A O 1
ATOM 668 N N . LYS A 1 85 ? 8.547 17.327 0.252 1.00 43.81 85 LYS A N 1
ATOM 669 C CA . LYS A 1 85 ? 7.930 17.846 -0.978 1.00 43.81 85 LYS A CA 1
ATOM 670 C C . LYS A 1 85 ? 9.078 18.273 -1.898 1.00 43.81 85 LYS A C 1
ATOM 672 O O . LYS A 1 85 ? 10.014 18.908 -1.409 1.00 43.81 85 LYS A O 1
ATOM 677 N N . ARG A 1 86 ? 9.078 17.793 -3.140 1.00 49.44 86 ARG A N 1
ATOM 678 C CA . ARG A 1 86 ? 10.065 18.185 -4.148 1.00 49.44 86 ARG A CA 1
ATOM 679 C C . ARG A 1 86 ? 9.611 19.469 -4.825 1.00 49.44 86 ARG A C 1
ATOM 681 O O . ARG A 1 86 ? 8.377 19.654 -4.904 1.00 49.44 86 ARG A O 1
#

Radius of gyration: 28.04 Å; chains: 1; bounding box: 61×71×46 Å

Foldseek 3Di:
DDDDDDDDDDDDDDDDDDDPPPPDDPDDDPDDDPPDDDPVLVCLLVVCVVVVHQLCVSVVVPPPADSVNSVVVVVVVVPPPDDDDD